Protein AF-A0AAJ7RNM3-F1 (afdb_monomer)

Foldseek 3Di:
DDDDPDPDDDDDDDDDDDDPDPPPPPPPPQAQQLVVLVPDDPVLSLVLLLQLLLVLLVVVCVVVVHDPVPRDPPVLQPDPPVSVVVSVPDPHPPCSSVLLNVCCCVVVVDDSVQSVCCSNVQWGADPVRDIDGSVNSSVVDRRD

Sequence (144 aa):
MRAEMHCTAAIVIGFFCLIMGNSLLAEEHSKPGQEFIQTLPECERPDFITFELGRGYTQSTTYSGRSYDDFEFPDALDIDNKLIQKFQSLDVPQNFTTNLYSMVQTKFSLDNEQIRTLILERSVCSNNYMCISIEDIGNLCCPF

Mean predicted aligned error: 10.65 Å

Solvent-accessible surface area (backbone atoms only — not comparable to full-atom values): 9022 Å² total; per-residue (Å²): 141,80,79,84,83,75,87,74,82,79,84,80,81,84,81,91,75,92,69,97,64,93,70,84,71,74,80,73,76,74,30,67,42,35,54,53,54,66,73,44,58,77,86,49,40,43,60,50,50,39,49,36,39,46,51,28,49,54,52,53,31,60,76,68,73,48,80,63,94,87,64,54,83,72,76,61,55,83,65,60,68,69,57,53,56,49,61,71,69,52,90,69,61,88,62,44,41,57,50,48,36,52,45,51,30,63,78,68,68,42,53,75,67,49,46,50,41,25,42,62,68,43,33,37,69,45,97,84,79,50,68,47,39,44,59,54,55,61,71,68,45,51,87,74

Structure (mmCIF, N/CA/C/O backbone):
data_AF-A0AAJ7RNM3-F1
#
_entry.id   AF-A0AAJ7RNM3-F1
#
loop_
_atom_site.group_PDB
_atom_site.id
_atom_site.type_symbol
_atom_site.label_atom_id
_atom_site.label_alt_id
_atom_site.label_comp_id
_atom_site.label_asym_id
_atom_site.label_entity_id
_atom_site.label_seq_id
_atom_site.pdbx_PDB_ins_code
_atom_site.Cartn_x
_atom_site.Cartn_y
_atom_site.Cartn_z
_atom_site.occupancy
_atom_site.B_iso_or_equiv
_atom_site.auth_seq_id
_atom_site.auth_comp_id
_atom_site.auth_asym_id
_atom_site.auth_atom_id
_atom_site.pdbx_PDB_model_num
ATOM 1 N N . MET A 1 1 ? -6.719 -21.513 -10.748 1.00 34.62 1 MET A N 1
ATOM 2 C CA . MET A 1 1 ? -7.371 -22.288 -9.670 1.00 34.62 1 MET A CA 1
ATOM 3 C C . MET A 1 1 ? -6.721 -21.848 -8.366 1.00 34.62 1 MET A C 1
ATOM 5 O O . MET A 1 1 ? -5.646 -22.340 -8.059 1.00 34.62 1 MET A O 1
ATOM 9 N N . ARG A 1 2 ? -7.262 -20.828 -7.688 1.00 43.66 2 ARG A N 1
ATOM 10 C CA . ARG A 1 2 ? -6.691 -20.304 -6.434 1.00 43.66 2 ARG A CA 1
ATOM 11 C C . ARG A 1 2 ? -7.612 -20.728 -5.294 1.00 43.66 2 ARG A C 1
ATOM 13 O O . ARG A 1 2 ? -8.825 -20.602 -5.420 1.00 43.66 2 ARG A O 1
ATOM 20 N N . ALA A 1 3 ? -7.020 -21.333 -4.270 1.00 35.69 3 ALA A N 1
ATOM 21 C CA . ALA A 1 3 ? -7.714 -21.862 -3.109 1.00 35.69 3 ALA A CA 1
ATOM 22 C C . ALA A 1 3 ? -8.403 -20.723 -2.349 1.00 35.69 3 ALA A C 1
ATOM 24 O O . ALA A 1 3 ? -7.773 -19.706 -2.064 1.00 35.69 3 ALA A O 1
ATOM 25 N N . GLU A 1 4 ? -9.684 -20.900 -2.033 1.00 38.88 4 GLU A N 1
ATOM 26 C CA . GLU A 1 4 ? -10.384 -20.044 -1.084 1.00 38.88 4 GLU A CA 1
ATOM 27 C C . GLU A 1 4 ? -9.699 -20.192 0.276 1.00 38.88 4 GLU A C 1
ATOM 29 O O . GLU A 1 4 ? -9.762 -21.241 0.919 1.00 38.88 4 GLU A O 1
ATOM 34 N N . MET A 1 5 ? -8.975 -19.157 0.691 1.00 40.44 5 MET A N 1
ATOM 35 C CA . MET A 1 5 ? -8.291 -19.129 1.974 1.00 40.44 5 MET A CA 1
ATOM 36 C C . MET A 1 5 ? -9.332 -18.755 3.031 1.00 40.44 5 MET A C 1
ATOM 38 O O . MET A 1 5 ? -9.542 -17.591 3.355 1.00 40.44 5 MET A O 1
ATOM 42 N N . HIS A 1 6 ? -10.082 -19.757 3.492 1.00 46.16 6 HIS A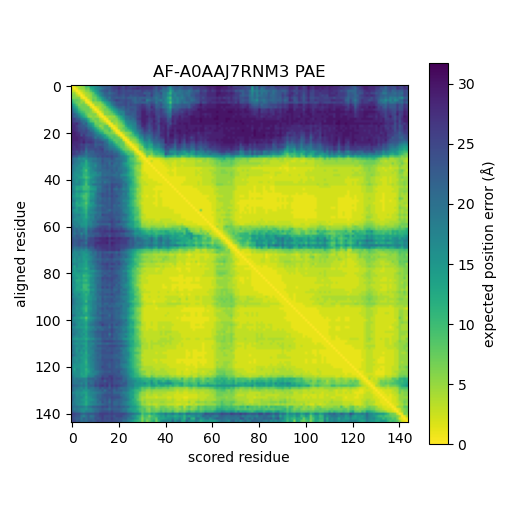 N 1
ATOM 43 C CA . HIS A 1 6 ? -11.048 -19.592 4.574 1.00 46.16 6 HIS A CA 1
ATOM 44 C C . HIS A 1 6 ? -10.289 -19.262 5.862 1.00 46.16 6 HIS A C 1
ATOM 46 O O . HIS A 1 6 ? -9.501 -20.068 6.355 1.00 46.16 6 HIS A O 1
ATOM 52 N N . CYS A 1 7 ? -10.531 -18.074 6.418 1.00 45.72 7 CYS A N 1
ATOM 53 C CA . CYS A 1 7 ? -10.057 -17.682 7.743 1.00 45.72 7 CYS A CA 1
ATOM 54 C C . CYS A 1 7 ? -10.764 -18.508 8.827 1.00 45.72 7 CYS A C 1
ATOM 56 O O . CYS A 1 7 ? -11.721 -18.058 9.454 1.00 45.72 7 CYS A O 1
ATOM 58 N N . THR A 1 8 ? -10.310 -19.736 9.063 1.00 48.94 8 THR A N 1
ATOM 59 C CA . THR A 1 8 ? -10.690 -20.495 10.255 1.00 48.94 8 THR A CA 1
ATOM 60 C C . THR A 1 8 ? -9.953 -19.933 11.465 1.00 48.94 8 THR A C 1
ATOM 62 O O . THR A 1 8 ? -8.742 -20.098 11.597 1.00 48.94 8 THR A O 1
ATOM 65 N N . ALA A 1 9 ? -10.699 -19.268 12.346 1.00 43.75 9 ALA A N 1
ATOM 66 C CA . ALA A 1 9 ? -10.229 -18.794 13.640 1.00 43.75 9 ALA A CA 1
ATOM 67 C C . ALA A 1 9 ? -9.700 -19.968 14.485 1.00 43.75 9 ALA A C 1
ATOM 69 O O . ALA A 1 9 ? -10.464 -20.823 14.936 1.00 43.75 9 ALA A O 1
ATOM 70 N N . ALA A 1 10 ? -8.387 -20.012 14.703 1.00 41.72 10 ALA A N 1
ATOM 71 C CA . ALA A 1 10 ? -7.768 -20.939 15.638 1.00 41.72 10 ALA A CA 1
ATOM 72 C C . ALA A 1 10 ? -7.871 -20.364 17.059 1.00 41.72 10 ALA A C 1
ATOM 74 O O . ALA A 1 10 ? -7.137 -19.456 17.441 1.00 41.72 10 ALA A O 1
ATOM 75 N N . ILE A 1 11 ? -8.804 -20.897 17.848 1.00 44.22 11 ILE A N 1
ATOM 76 C CA . ILE A 1 11 ? -8.904 -20.649 19.290 1.00 44.22 11 ILE A CA 1
ATOM 77 C C . ILE A 1 11 ? -7.783 -21.448 19.968 1.00 44.22 11 ILE A C 1
ATOM 79 O O . ILE A 1 11 ? -7.904 -22.660 20.142 1.00 44.22 11 ILE A O 1
ATOM 83 N N . VAL A 1 12 ? -6.684 -20.788 20.344 1.00 44.19 12 VAL A N 1
ATOM 84 C CA . VAL A 1 12 ? -5.635 -21.407 21.168 1.00 44.19 12 VAL A CA 1
ATOM 85 C C . VAL A 1 12 ? -5.927 -21.131 22.639 1.00 44.19 12 VAL A C 1
ATOM 87 O O . VAL A 1 12 ? -5.846 -20.008 23.132 1.00 44.19 12 VAL A O 1
ATOM 90 N N . ILE A 1 13 ? -6.297 -22.206 23.328 1.00 51.12 13 ILE A N 1
ATOM 91 C CA . ILE A 1 13 ? -6.550 -22.274 24.762 1.00 51.12 13 ILE A CA 1
ATOM 92 C C . ILE A 1 13 ? -5.215 -22.226 25.520 1.00 51.12 13 ILE A C 1
ATOM 94 O O . ILE A 1 13 ? -4.376 -23.104 25.355 1.00 51.12 13 ILE A O 1
ATOM 98 N N . GLY A 1 14 ? -5.086 -21.225 26.393 1.00 47.19 14 GLY A N 1
ATOM 99 C CA . GLY A 1 14 ? -4.518 -21.330 27.741 1.00 47.19 14 GLY A CA 1
ATOM 100 C C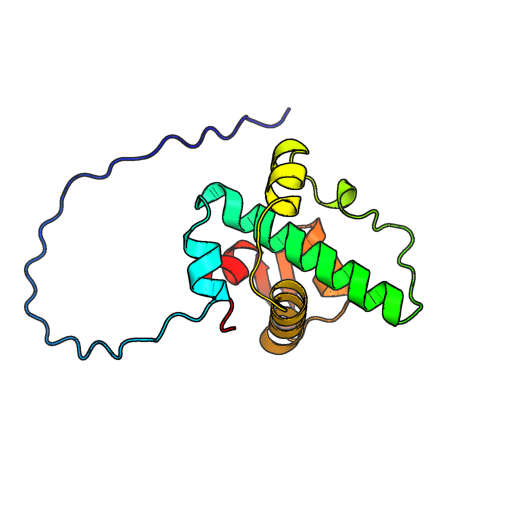 . GLY A 1 14 ? -3.066 -21.784 27.900 1.00 47.19 14 GLY A C 1
ATOM 101 O O . GLY A 1 14 ? -2.792 -22.975 27.999 1.00 47.19 14 GLY A O 1
ATOM 102 N N . PHE A 1 15 ? -2.171 -20.828 28.166 1.00 46.84 15 PHE A N 1
ATOM 103 C CA . PHE A 1 15 ? -1.006 -21.085 29.014 1.00 46.84 15 PHE A CA 1
ATOM 104 C C . PHE A 1 15 ? -0.800 -19.930 30.000 1.00 46.84 15 PHE A C 1
ATOM 106 O O . PHE A 1 15 ? -0.384 -18.829 29.651 1.00 46.84 15 PHE A O 1
ATOM 113 N N . PHE A 1 16 ? -1.169 -20.200 31.251 1.00 50.28 16 PHE A N 1
ATOM 114 C CA . PHE A 1 16 ? -1.013 -19.329 32.409 1.00 50.28 16 PHE A CA 1
ATOM 115 C C . PHE A 1 16 ? 0.485 -19.242 32.741 1.00 50.28 16 PHE A C 1
ATOM 117 O O . PHE A 1 16 ? 1.046 -20.176 33.311 1.00 50.28 16 PHE A O 1
ATOM 124 N N . CYS A 1 17 ? 1.148 -18.149 32.362 1.00 43.19 17 CYS A N 1
ATOM 125 C CA . CYS A 1 17 ? 2.537 -17.890 32.738 1.00 43.19 17 CYS A CA 1
ATOM 126 C C . CYS A 1 17 ? 2.579 -16.742 33.756 1.00 43.19 17 CYS A C 1
ATOM 128 O O . CYS A 1 17 ? 2.564 -15.564 33.406 1.00 43.19 17 CYS A O 1
ATOM 130 N N . LEU A 1 18 ? 2.583 -17.110 35.040 1.00 48.69 18 LEU A N 1
ATOM 131 C CA . LEU A 1 18 ? 2.896 -16.230 36.165 1.00 48.69 18 LEU A CA 1
ATOM 132 C C . LEU A 1 18 ? 4.387 -15.874 36.112 1.00 48.69 18 LEU A C 1
ATOM 134 O O . LEU A 1 18 ? 5.222 -16.611 36.631 1.00 48.69 18 LEU A O 1
ATOM 138 N N . ILE A 1 19 ? 4.720 -14.730 35.517 1.00 51.09 19 ILE A N 1
ATOM 139 C CA . ILE A 1 19 ? 5.994 -14.052 35.765 1.00 51.09 19 ILE A CA 1
ATOM 140 C C . ILE A 1 19 ? 5.665 -12.639 36.240 1.00 51.09 19 ILE A C 1
ATOM 142 O O . ILE A 1 19 ? 5.275 -11.775 35.459 1.00 51.09 19 ILE A O 1
ATOM 146 N N . MET A 1 20 ? 5.819 -12.416 37.548 1.00 49.78 20 MET A N 1
ATOM 147 C CA . MET A 1 20 ? 5.926 -11.078 38.123 1.00 49.78 20 MET A CA 1
ATOM 148 C C . MET A 1 20 ? 7.248 -10.461 37.657 1.00 49.78 20 MET A C 1
ATOM 150 O O . MET A 1 20 ? 8.277 -10.580 38.318 1.00 49.78 20 MET A O 1
ATOM 154 N N . GLY A 1 21 ? 7.222 -9.851 36.477 1.00 44.47 21 GLY A N 1
ATOM 155 C CA . GLY A 1 21 ? 8.251 -8.946 35.990 1.00 44.47 21 GLY A CA 1
ATOM 156 C C . GLY A 1 21 ? 7.693 -7.531 36.015 1.00 44.47 21 GLY A C 1
ATOM 157 O O . GLY A 1 21 ? 6.668 -7.269 35.392 1.00 44.47 21 GLY A O 1
ATOM 158 N N . ASN A 1 22 ? 8.352 -6.633 36.747 1.00 47.12 22 ASN A N 1
ATOM 159 C CA . ASN A 1 22 ? 8.141 -5.189 36.658 1.00 47.12 22 ASN A CA 1
ATOM 160 C C . ASN A 1 22 ? 8.433 -4.733 35.219 1.00 47.12 22 ASN A C 1
ATOM 162 O O . ASN A 1 22 ? 9.554 -4.342 34.897 1.00 47.12 22 ASN A O 1
ATOM 166 N N . SER A 1 23 ? 7.431 -4.793 34.349 1.00 44.41 23 SER A N 1
ATOM 167 C CA . SER A 1 23 ? 7.467 -4.115 33.063 1.00 44.41 23 SER A CA 1
ATOM 168 C C . SER A 1 23 ? 7.095 -2.667 33.317 1.00 44.41 23 SER A C 1
ATOM 170 O O . SER A 1 23 ? 5.939 -2.334 33.568 1.00 44.41 23 SER A O 1
ATOM 172 N N . LEU A 1 24 ? 8.110 -1.810 33.267 1.00 43.31 24 LEU A N 1
ATOM 173 C CA . LEU A 1 24 ? 7.962 -0.392 32.991 1.00 43.31 24 LEU A CA 1
ATOM 174 C C . LEU A 1 24 ? 7.338 -0.292 31.586 1.00 43.31 24 LEU A C 1
ATOM 176 O O . LEU A 1 24 ? 8.044 -0.150 30.592 1.00 43.31 24 LEU A O 1
ATOM 180 N N . LEU A 1 25 ? 6.022 -0.505 31.489 1.00 46.72 25 LEU A N 1
ATOM 181 C CA . LEU A 1 25 ? 5.256 -0.250 30.279 1.00 46.72 25 LEU A CA 1
ATOM 182 C C . LEU A 1 25 ? 5.280 1.262 30.102 1.00 46.72 25 LEU A C 1
ATOM 184 O O . LEU A 1 25 ? 4.487 1.988 30.695 1.00 46.72 25 LEU A O 1
ATOM 188 N N . ALA A 1 26 ? 6.255 1.742 29.333 1.00 40.47 26 ALA A N 1
ATOM 189 C CA . ALA A 1 26 ? 6.056 2.969 28.596 1.00 40.47 26 ALA A CA 1
ATOM 190 C C . ALA A 1 26 ? 4.764 2.747 27.805 1.00 40.47 26 ALA A C 1
ATOM 192 O O . ALA A 1 26 ? 4.726 1.879 26.935 1.00 40.47 26 ALA A O 1
ATOM 193 N N . GLU A 1 27 ? 3.689 3.436 28.190 1.00 42.34 27 GLU A N 1
ATOM 194 C CA . GLU A 1 27 ? 2.486 3.5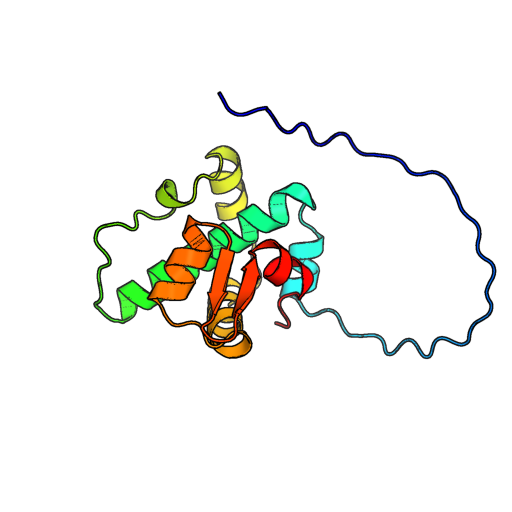17 27.376 1.00 42.34 27 GLU A CA 1
ATOM 195 C C . GLU A 1 27 ? 2.908 4.161 26.056 1.00 42.34 27 GLU A C 1
ATOM 197 O O . GLU A 1 27 ? 3.032 5.380 25.932 1.00 42.34 27 GLU A O 1
ATOM 202 N N . GLU A 1 28 ? 3.245 3.320 25.083 1.00 52.81 28 GLU A N 1
ATOM 203 C CA . GLU A 1 28 ? 3.393 3.731 23.704 1.00 52.81 28 GLU A CA 1
ATOM 204 C C . GLU A 1 28 ? 1.997 4.175 23.275 1.00 52.81 28 GLU A C 1
ATOM 206 O O . GLU A 1 28 ? 1.130 3.350 22.998 1.00 52.81 28 GLU A O 1
ATOM 211 N N . HIS A 1 29 ? 1.744 5.484 23.353 1.00 54.94 29 HIS A N 1
ATOM 212 C CA . HIS A 1 29 ? 0.523 6.092 22.847 1.00 54.94 29 HIS A CA 1
ATOM 213 C C . HIS A 1 29 ? 0.359 5.648 21.392 1.00 54.94 29 HIS A C 1
ATOM 215 O O . HIS A 1 29 ? 1.059 6.147 20.503 1.00 54.94 29 HIS A O 1
ATOM 221 N N . SER A 1 30 ? -0.531 4.677 21.177 1.00 59.09 30 SER A N 1
ATOM 222 C CA . SER A 1 30 ? -0.874 4.190 19.850 1.00 59.09 30 SER A CA 1
ATOM 223 C C . SER A 1 30 ? -1.363 5.379 19.037 1.00 59.09 30 SER A C 1
ATOM 225 O O . SER A 1 30 ? -2.149 6.201 19.508 1.00 59.09 30 SER A O 1
ATOM 227 N N . LYS A 1 31 ? -0.821 5.536 17.835 1.00 76.38 31 LYS A N 1
ATOM 228 C CA . LYS A 1 31 ? -1.150 6.680 16.989 1.00 76.38 31 LYS A CA 1
ATOM 229 C C . LYS A 1 31 ? -2.426 6.388 16.187 1.00 76.38 31 LYS A C 1
ATOM 231 O O . LYS A 1 31 ? -2.697 5.217 15.917 1.00 76.38 31 LYS A O 1
ATOM 236 N N . PRO A 1 32 ? -3.216 7.408 15.806 1.00 82.88 32 PRO A N 1
ATOM 237 C CA . PRO A 1 32 ? -4.557 7.226 15.237 1.00 82.88 32 PRO A CA 1
ATOM 238 C C . PRO A 1 32 ? -4.664 6.208 14.089 1.00 82.88 32 PRO A C 1
ATOM 240 O O . PRO A 1 32 ? -5.611 5.428 14.028 1.00 82.88 32 PRO A O 1
ATOM 243 N N . GLY A 1 33 ? -3.695 6.172 13.178 1.00 84.19 33 GLY A N 1
ATOM 244 C CA . GLY A 1 33 ? -3.635 5.231 12.064 1.00 84.19 33 GLY A CA 1
ATOM 245 C C . GLY A 1 33 ? -3.338 3.797 12.498 1.00 84.19 33 GLY A C 1
ATOM 246 O O . GLY A 1 33 ? -3.906 2.862 11.937 1.00 84.19 33 GLY A O 1
ATOM 247 N N . GLN A 1 34 ? -2.502 3.608 13.520 1.00 83.88 34 GLN A N 1
ATOM 248 C CA . GLN A 1 34 ? -2.262 2.296 14.118 1.00 83.88 34 GLN A CA 1
ATOM 249 C C . GLN A 1 34 ? -3.517 1.774 14.821 1.00 83.88 34 GLN A C 1
ATOM 251 O O . GLN A 1 34 ? -3.898 0.624 14.604 1.00 83.88 34 GLN A O 1
ATOM 256 N N . GLU A 1 35 ? -4.195 2.623 15.598 1.00 87.19 35 GLU A N 1
ATOM 257 C CA . GLU A 1 35 ? -5.474 2.269 16.227 1.00 87.19 35 GLU A CA 1
ATOM 258 C C . GLU A 1 35 ? -6.508 1.879 15.170 1.00 87.19 35 GLU A C 1
ATOM 260 O O . GLU A 1 35 ? -7.152 0.837 15.284 1.00 87.19 35 GLU A O 1
ATOM 265 N N . PHE A 1 36 ? -6.605 2.662 14.093 1.00 90.50 36 PHE A N 1
ATOM 266 C CA . PHE A 1 36 ? -7.520 2.387 12.993 1.00 90.50 36 PHE A CA 1
ATOM 267 C C . PHE A 1 36 ? -7.255 1.024 12.336 1.00 90.50 36 PHE A C 1
ATOM 269 O O . PHE A 1 36 ? -8.176 0.218 12.217 1.00 90.50 36 PHE A O 1
ATOM 276 N N . ILE A 1 37 ? -6.010 0.717 11.955 1.00 89.19 37 ILE A N 1
ATOM 277 C CA . ILE A 1 37 ? -5.664 -0.575 11.330 1.00 89.19 37 ILE A CA 1
ATOM 278 C C . ILE A 1 37 ? -5.985 -1.745 12.266 1.00 89.19 37 ILE A C 1
ATOM 280 O O . ILE A 1 37 ? -6.444 -2.795 11.811 1.00 89.19 37 ILE A O 1
ATOM 284 N N . GLN A 1 38 ? -5.775 -1.581 13.574 1.00 88.19 38 GLN A N 1
ATOM 285 C CA . GLN A 1 38 ? -6.075 -2.623 14.554 1.00 88.19 38 GLN A CA 1
ATOM 286 C C . GLN A 1 38 ? -7.573 -2.940 14.643 1.00 88.19 38 GLN A C 1
ATOM 288 O O . GLN A 1 38 ? -7.920 -4.077 14.967 1.00 88.19 38 GLN A O 1
ATOM 293 N N . THR A 1 39 ? -8.454 -1.997 14.281 1.00 91.19 39 THR A N 1
ATOM 294 C CA . THR A 1 39 ? -9.901 -2.258 14.173 1.00 91.19 39 THR A CA 1
ATOM 295 C C . THR A 1 39 ? -10.273 -3.157 12.990 1.00 91.19 39 THR A C 1
ATOM 297 O O . THR A 1 39 ? -11.349 -3.757 12.993 1.00 91.19 39 THR A O 1
ATOM 300 N N . LEU A 1 40 ? -9.393 -3.284 11.990 1.00 91.44 40 LEU A N 1
ATOM 301 C CA . LEU A 1 40 ? -9.621 -4.142 10.832 1.00 91.44 40 LEU A CA 1
ATOM 302 C C . LEU A 1 40 ? -9.310 -5.612 11.164 1.00 91.44 40 LEU A C 1
ATOM 304 O O . LEU A 1 40 ? -8.340 -5.885 11.889 1.00 91.44 40 LEU A O 1
ATOM 308 N N . PRO A 1 41 ? -10.073 -6.570 10.598 1.00 93.50 41 PRO A N 1
ATOM 309 C CA . PRO A 1 41 ? -9.741 -7.990 10.660 1.00 93.50 41 PRO A CA 1
ATOM 310 C C . PRO A 1 41 ? -8.317 -8.246 10.165 1.00 93.50 41 PRO A C 1
ATOM 312 O O . PRO A 1 41 ? -7.923 -7.719 9.128 1.00 93.50 41 PRO A O 1
ATOM 315 N N . GLU A 1 42 ? -7.553 -9.081 10.874 1.00 89.88 42 GLU A N 1
ATOM 316 C CA . GLU A 1 42 ? -6.127 -9.299 10.581 1.00 89.88 42 GLU A CA 1
ATOM 317 C C . GLU A 1 42 ? -5.866 -9.728 9.134 1.00 89.88 42 GLU A C 1
ATOM 319 O O . GLU A 1 42 ? -4.907 -9.270 8.521 1.00 89.88 42 GLU A O 1
ATOM 324 N N . CYS A 1 43 ? -6.760 -10.539 8.564 1.00 90.69 43 CYS A N 1
ATOM 325 C CA . CYS A 1 43 ? -6.678 -11.010 7.185 1.00 90.69 43 CYS A CA 1
ATOM 326 C C . CYS A 1 43 ? -6.943 -9.931 6.127 1.00 90.69 43 CYS A C 1
ATOM 328 O O . CYS A 1 43 ? -6.501 -10.078 4.995 1.00 90.69 43 CYS A O 1
ATOM 330 N N . GLU A 1 44 ? -7.645 -8.854 6.478 1.00 94.00 44 GLU A N 1
ATOM 331 C CA . GLU A 1 44 ? -7.944 -7.754 5.559 1.00 94.00 44 GLU A CA 1
ATOM 332 C C . GLU A 1 44 ? -6.887 -6.646 5.622 1.00 94.00 44 GLU A C 1
ATOM 334 O O . GLU A 1 44 ? -6.815 -5.817 4.716 1.00 94.00 44 GLU A O 1
ATOM 339 N N . ARG A 1 45 ? -6.060 -6.612 6.678 1.00 92.81 45 ARG A N 1
ATOM 340 C CA . ARG A 1 45 ? -5.052 -5.559 6.873 1.00 92.81 45 ARG A CA 1
ATOM 341 C C . ARG A 1 45 ? -4.068 -5.459 5.703 1.00 92.81 45 ARG A C 1
ATOM 343 O O . ARG A 1 45 ? -3.858 -4.333 5.257 1.00 92.81 45 ARG A O 1
ATOM 350 N N . PRO A 1 46 ? -3.491 -6.556 5.167 1.00 93.12 46 PRO A N 1
ATOM 351 C CA . PRO A 1 46 ? -2.576 -6.449 4.034 1.00 93.12 46 PRO A CA 1
ATOM 352 C C . PRO A 1 46 ? -3.253 -5.833 2.806 1.00 93.12 46 PRO A C 1
ATOM 354 O O . PRO A 1 46 ? -2.722 -4.891 2.226 1.00 93.12 46 PRO A O 1
ATOM 357 N N . ASP A 1 47 ? -4.461 -6.287 2.463 1.00 95.38 47 ASP A N 1
ATOM 358 C CA . ASP A 1 47 ? -5.204 -5.751 1.318 1.00 95.38 47 ASP A CA 1
ATOM 359 C C . ASP A 1 47 ? -5.575 -4.274 1.527 1.00 95.38 47 ASP A C 1
ATOM 361 O O . ASP A 1 47 ? -5.472 -3.475 0.597 1.00 95.38 47 ASP A O 1
ATOM 365 N N . PHE A 1 48 ? -5.941 -3.875 2.749 1.00 95.38 48 PHE A N 1
ATOM 366 C CA . PHE A 1 48 ? -6.209 -2.475 3.074 1.00 95.38 48 PHE A CA 1
ATOM 367 C C . PHE A 1 48 ? -4.959 -1.593 2.925 1.00 95.38 48 PHE A C 1
ATOM 369 O O . PHE A 1 48 ? -5.029 -0.513 2.339 1.00 95.38 48 PHE A O 1
ATOM 376 N N . ILE A 1 49 ? -3.799 -2.055 3.403 1.00 94.62 49 ILE A N 1
ATOM 377 C CA . ILE A 1 49 ? -2.528 -1.333 3.253 1.00 94.62 49 ILE A CA 1
ATOM 378 C C . ILE A 1 49 ? -2.136 -1.221 1.778 1.00 94.62 49 ILE A C 1
ATOM 380 O O . ILE A 1 49 ? -1.766 -0.134 1.336 1.00 94.62 49 ILE A O 1
ATOM 384 N N . THR A 1 50 ? -2.267 -2.300 1.000 1.00 95.75 50 THR A N 1
ATOM 385 C CA . THR A 1 50 ? -2.059 -2.274 -0.455 1.00 95.75 50 THR A CA 1
ATOM 386 C C . THR A 1 50 ? -2.990 -1.269 -1.129 1.00 95.75 50 THR A C 1
ATOM 388 O O . THR A 1 50 ? -2.550 -0.486 -1.971 1.00 95.75 50 THR A O 1
ATOM 391 N N . PHE A 1 51 ? -4.262 -1.245 -0.735 1.00 96.38 51 PHE A N 1
ATOM 392 C CA . PHE A 1 51 ? -5.255 -0.325 -1.274 1.00 96.38 51 PHE A CA 1
ATOM 393 C C . PHE A 1 51 ? -4.924 1.146 -0.977 1.00 96.38 51 PHE A C 1
ATOM 395 O O . PHE A 1 51 ? -4.917 1.973 -1.892 1.00 96.38 51 PHE A O 1
ATOM 402 N N . GLU A 1 52 ? -4.586 1.489 0.266 1.00 95.75 52 GLU A N 1
ATOM 403 C CA . GLU A 1 52 ? -4.223 2.864 0.629 1.00 95.75 52 GLU A CA 1
ATOM 404 C C . GLU A 1 52 ? -2.867 3.288 0.038 1.00 95.75 52 GLU A C 1
ATOM 406 O O . GLU A 1 52 ? -2.719 4.431 -0.399 1.00 95.75 52 GLU A O 1
ATOM 411 N N . LEU A 1 53 ? -1.891 2.378 -0.079 1.00 94.69 53 LEU A N 1
ATOM 412 C CA . LEU A 1 53 ? -0.643 2.657 -0.799 1.00 94.69 53 LEU A CA 1
ATOM 413 C C . LEU A 1 53 ? -0.882 2.903 -2.289 1.00 94.69 53 LEU A C 1
ATOM 415 O O . LEU A 1 53 ? -0.343 3.868 -2.833 1.00 94.69 53 LEU A O 1
ATOM 419 N N . GLY A 1 54 ? -1.720 2.087 -2.934 1.00 95.25 54 GLY A N 1
ATOM 420 C CA . GLY A 1 54 ? -2.146 2.280 -4.321 1.00 95.25 54 GLY A CA 1
ATOM 421 C C . GLY A 1 54 ? -2.799 3.643 -4.532 1.00 95.25 54 GLY A C 1
ATOM 422 O O . GLY A 1 54 ? -2.425 4.381 -5.443 1.00 95.25 54 GLY A O 1
ATOM 423 N N . ARG A 1 55 ? -3.703 4.032 -3.629 1.00 95.25 55 ARG A N 1
ATOM 424 C CA . ARG A 1 55 ? -4.351 5.347 -3.661 1.00 95.25 55 ARG A CA 1
ATOM 425 C C . ARG A 1 55 ? -3.332 6.481 -3.524 1.00 95.25 55 ARG A C 1
ATOM 427 O O . ARG A 1 55 ? -3.376 7.432 -4.305 1.00 95.25 55 ARG A O 1
ATOM 434 N N . GLY A 1 56 ? -2.415 6.383 -2.560 1.00 94.06 56 GLY A N 1
ATOM 435 C CA . GLY A 1 56 ? -1.355 7.375 -2.349 1.00 94.06 56 GLY A CA 1
ATOM 436 C C . GLY A 1 56 ? -0.420 7.502 -3.553 1.00 94.06 56 GLY A C 1
ATOM 437 O O . GLY A 1 56 ? -0.082 8.614 -3.964 1.00 94.06 56 GLY A O 1
ATOM 438 N N . TYR A 1 57 ? -0.081 6.375 -4.181 1.00 93.75 57 TYR A N 1
ATOM 439 C CA . TYR A 1 57 ? 0.714 6.325 -5.403 1.00 93.75 57 TYR A CA 1
ATOM 440 C C . TYR A 1 57 ? 0.021 7.031 -6.575 1.00 93.75 57 TYR A C 1
ATOM 442 O O . TYR A 1 57 ? 0.622 7.899 -7.214 1.00 93.75 57 TYR A O 1
ATOM 450 N N . THR A 1 58 ? -1.257 6.732 -6.832 1.00 91.81 58 THR A N 1
ATOM 451 C CA . THR A 1 58 ? -2.039 7.388 -7.894 1.00 91.81 58 THR A CA 1
ATOM 452 C C . THR A 1 58 ? -2.169 8.891 -7.654 1.00 91.81 58 THR A C 1
ATOM 454 O O . THR A 1 58 ? -2.006 9.682 -8.584 1.00 91.81 58 THR A O 1
ATOM 457 N N . GLN A 1 59 ? -2.404 9.314 -6.408 1.00 90.81 59 GLN A N 1
ATOM 458 C CA . GLN A 1 59 ? -2.437 10.735 -6.055 1.00 90.81 59 GLN A CA 1
ATOM 459 C C . GLN A 1 59 ? -1.083 11.401 -6.344 1.00 90.81 59 GLN A C 1
ATOM 461 O O . GLN A 1 59 ? -1.031 12.397 -7.063 1.00 90.81 59 GLN A O 1
ATOM 466 N N . SER A 1 60 ? 0.020 10.827 -5.851 1.00 88.56 60 SER A N 1
ATOM 467 C CA . SER A 1 60 ? 1.377 11.365 -6.023 1.00 88.56 60 SER A CA 1
ATOM 468 C C . SER A 1 60 ? 1.788 11.494 -7.497 1.00 88.56 60 SER A C 1
ATOM 470 O O . SER A 1 60 ? 2.286 12.538 -7.926 1.00 88.56 60 SER A O 1
ATOM 472 N N . THR A 1 61 ? 1.539 10.453 -8.294 1.00 84.62 61 THR A N 1
ATOM 473 C CA . THR A 1 61 ? 1.906 10.408 -9.718 1.00 84.62 61 THR A CA 1
ATOM 474 C C . THR A 1 61 ? 1.089 11.392 -10.553 1.00 84.62 61 THR A C 1
ATOM 476 O O . THR A 1 61 ? 1.680 12.155 -11.325 1.00 84.62 61 THR A O 1
ATOM 479 N N . THR A 1 62 ? -0.220 11.492 -10.295 1.00 79.81 62 THR A N 1
ATOM 480 C CA . THR A 1 62 ? -1.107 12.488 -10.922 1.00 79.81 62 THR A CA 1
ATOM 481 C C . THR A 1 62 ? -0.614 13.914 -10.670 1.00 79.81 62 THR A C 1
ATOM 483 O O . THR A 1 62 ? -0.499 14.699 -11.610 1.00 79.81 62 THR A O 1
ATOM 486 N N . TYR A 1 63 ? -0.241 14.250 -9.427 1.00 71.00 63 TYR A N 1
ATOM 487 C CA . TYR A 1 63 ? 0.309 15.575 -9.104 1.00 71.00 63 TYR A CA 1
ATOM 488 C C . TYR A 1 63 ? 1.651 15.858 -9.793 1.00 71.00 63 TYR A C 1
ATOM 490 O O . TYR A 1 63 ? 1.950 17.009 -10.105 1.00 71.00 63 TYR A O 1
ATOM 498 N N . SER A 1 64 ? 2.459 14.827 -10.050 1.00 71.81 64 SER A N 1
ATOM 499 C CA . SER A 1 64 ? 3.766 14.966 -10.704 1.00 71.81 64 SER A CA 1
ATOM 500 C C . SER A 1 64 ? 3.708 15.064 -12.236 1.00 71.81 64 SER A C 1
ATOM 502 O O . SER A 1 64 ? 4.749 15.246 -12.869 1.00 71.81 64 SER A O 1
ATOM 504 N N . GLY A 1 65 ? 2.524 14.914 -12.845 1.00 69.00 65 GLY A N 1
ATOM 505 C CA . GLY A 1 65 ? 2.359 14.854 -14.303 1.00 69.00 65 GLY A CA 1
ATOM 506 C C . GLY A 1 65 ? 2.965 13.601 -14.948 1.00 69.00 65 GLY A C 1
ATOM 507 O O . GLY A 1 65 ? 3.127 13.556 -16.166 1.00 69.00 65 GLY A O 1
ATOM 508 N N . ARG A 1 66 ? 3.326 12.592 -14.145 1.00 64.81 66 ARG A N 1
ATOM 509 C CA . ARG A 1 66 ? 3.817 11.295 -14.616 1.00 64.81 66 ARG A CA 1
ATOM 510 C C . ARG A 1 66 ? 2.638 10.328 -14.654 1.00 64.81 66 ARG A C 1
ATOM 512 O O . ARG A 1 66 ? 2.164 9.913 -13.603 1.00 64.81 66 ARG A O 1
ATOM 519 N N . SER A 1 67 ? 2.172 9.988 -15.853 1.00 62.59 67 SER A N 1
ATOM 520 C CA . SER A 1 67 ? 1.273 8.849 -16.057 1.00 62.59 67 SER A CA 1
ATOM 521 C C . SER A 1 67 ? 2.124 7.588 -16.148 1.00 62.59 67 SER A C 1
ATOM 523 O O . SER A 1 67 ? 3.065 7.542 -16.940 1.00 62.59 67 SER A O 1
ATOM 525 N N . TYR A 1 68 ? 1.823 6.591 -15.323 1.00 66.12 68 TYR A N 1
ATOM 526 C CA . TYR A 1 68 ? 2.268 5.228 -15.578 1.00 66.12 68 TYR A CA 1
ATOM 527 C C . TYR A 1 68 ? 1.091 4.529 -16.244 1.00 66.12 68 TYR A C 1
ATOM 529 O O . TYR A 1 68 ? 0.135 4.167 -15.562 1.00 66.12 68 TYR A O 1
ATOM 537 N N . ASP A 1 69 ? 1.158 4.389 -17.569 1.00 62.75 69 ASP A N 1
ATOM 538 C CA . ASP A 1 69 ? 0.039 3.930 -18.408 1.00 62.75 69 ASP A CA 1
ATOM 539 C C . ASP A 1 69 ? -0.455 2.512 -18.052 1.00 62.75 69 ASP A C 1
ATOM 541 O O . ASP A 1 69 ? -1.567 2.140 -18.408 1.00 62.75 69 ASP A O 1
ATOM 545 N N . ASP A 1 70 ? 0.321 1.763 -17.262 1.00 70.88 70 ASP A N 1
ATOM 546 C CA . ASP A 1 70 ? 0.042 0.376 -16.881 1.00 70.88 70 ASP A CA 1
ATOM 547 C C . ASP A 1 70 ? -0.393 0.213 -15.406 1.00 70.88 70 ASP A C 1
ATOM 549 O O . ASP A 1 70 ? -0.164 -0.843 -14.806 1.00 70.88 70 ASP A O 1
ATOM 553 N N . PHE A 1 71 ? -0.912 1.254 -14.744 1.00 83.00 71 PHE A N 1
ATOM 554 C CA . PHE A 1 71 ? -1.430 1.146 -13.370 1.00 83.00 71 PHE A CA 1
ATOM 555 C C . PHE A 1 71 ? -2.860 1.682 -13.252 1.00 83.00 71 PHE A C 1
ATOM 557 O O . PHE A 1 71 ? -3.095 2.847 -12.927 1.00 83.00 71 PHE A O 1
ATOM 564 N N . GLU A 1 72 ? -3.828 0.798 -13.482 1.00 87.50 72 GLU A N 1
ATOM 565 C CA . GLU A 1 72 ? -5.254 1.092 -13.347 1.00 87.50 72 GLU A CA 1
ATOM 566 C C . GLU A 1 72 ? -5.712 0.831 -11.907 1.00 87.50 72 GLU A C 1
ATOM 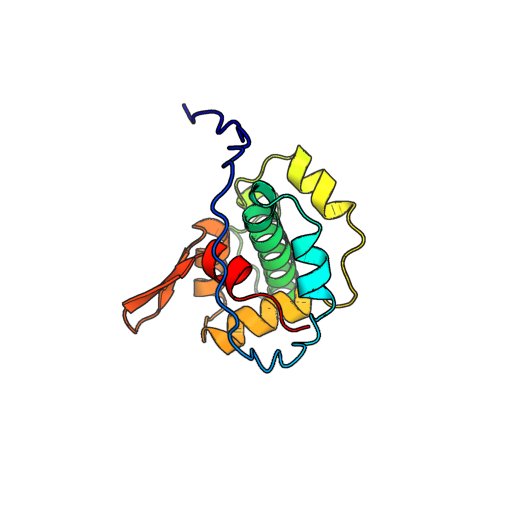568 O O . GLU A 1 72 ? -6.017 -0.293 -11.519 1.00 87.50 72 GLU A O 1
ATOM 573 N N . PHE A 1 73 ? -5.727 1.865 -11.068 1.00 90.12 73 PHE A N 1
ATOM 574 C CA . PHE A 1 73 ? -6.238 1.754 -9.700 1.00 90.12 73 PHE A CA 1
ATOM 575 C C . PHE A 1 73 ? -7.781 1.781 -9.671 1.00 90.12 73 PHE A C 1
ATOM 577 O O . PHE A 1 73 ? -8.363 2.669 -10.297 1.00 90.12 73 PHE A O 1
ATOM 584 N N . PRO A 1 74 ? -8.461 0.925 -8.877 1.00 92.44 74 PRO A N 1
ATOM 585 C CA . PRO A 1 74 ? -7.927 -0.115 -7.986 1.00 92.44 74 PRO A CA 1
ATOM 586 C C . PRO A 1 74 ? -7.794 -1.503 -8.643 1.00 92.44 74 PRO A C 1
ATOM 588 O O . PRO A 1 74 ? -7.380 -2.448 -7.975 1.00 92.44 74 PRO A O 1
ATOM 591 N N . ASP A 1 75 ? -8.140 -1.634 -9.922 1.00 90.56 75 ASP A N 1
ATOM 592 C CA . ASP A 1 75 ? -8.252 -2.917 -10.628 1.00 90.56 75 ASP A CA 1
ATOM 593 C C . ASP A 1 75 ? -6.919 -3.687 -10.699 1.00 90.56 75 ASP A C 1
ATOM 595 O O . ASP A 1 75 ? -6.897 -4.917 -10.659 1.00 90.56 75 ASP A O 1
ATOM 599 N N . ALA A 1 76 ? -5.790 -2.978 -10.710 1.00 89.81 76 ALA A N 1
ATOM 600 C CA . ALA A 1 76 ? -4.449 -3.555 -10.743 1.00 89.81 76 ALA A CA 1
ATOM 601 C C . ALA A 1 76 ? -4.008 -4.236 -9.428 1.00 89.81 76 ALA A C 1
ATOM 603 O O . ALA A 1 76 ? -2.944 -4.850 -9.397 1.00 89.81 76 ALA A O 1
ATOM 604 N N . LEU A 1 77 ? -4.774 -4.125 -8.334 1.00 91.69 77 LEU A N 1
ATOM 605 C CA . LEU A 1 77 ? -4.334 -4.552 -6.996 1.00 91.69 77 LEU A CA 1
ATOM 606 C C . LEU A 1 77 ? -4.551 -6.043 -6.674 1.00 91.69 77 LEU A C 1
ATOM 608 O O . LEU A 1 77 ? -4.100 -6.500 -5.622 1.00 91.69 77 LEU A O 1
ATOM 612 N N . ASP A 1 78 ? -5.253 -6.794 -7.532 1.00 92.94 78 ASP A N 1
ATOM 613 C CA . ASP A 1 78 ? -5.669 -8.186 -7.257 1.00 92.94 78 ASP A CA 1
ATOM 614 C C . ASP A 1 78 ? -6.384 -8.313 -5.888 1.00 92.94 78 ASP A C 1
ATOM 616 O O . ASP A 1 78 ? -6.097 -9.205 -5.089 1.00 92.94 78 ASP A O 1
ATOM 620 N N . ILE A 1 79 ? -7.280 -7.363 -5.578 1.00 93.62 79 ILE A N 1
ATOM 621 C CA . ILE A 1 79 ? -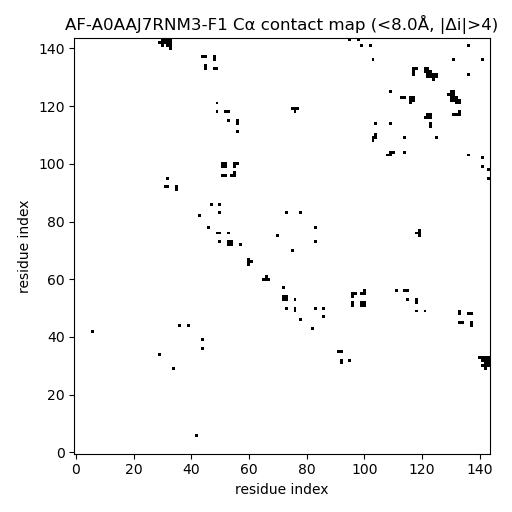8.124 -7.344 -4.368 1.00 93.62 79 ILE A CA 1
ATOM 622 C C . ILE A 1 79 ? -9.572 -7.625 -4.780 1.00 93.62 79 ILE A C 1
ATOM 624 O O . ILE A 1 79 ? -10.053 -7.090 -5.778 1.00 93.62 79 ILE A O 1
ATOM 628 N N . ASP A 1 80 ? -10.292 -8.440 -4.002 1.00 95.88 80 ASP A N 1
ATOM 629 C CA . ASP A 1 80 ? -11.710 -8.710 -4.259 1.00 95.88 80 ASP A CA 1
ATOM 630 C C . ASP A 1 80 ? -12.530 -7.405 -4.275 1.00 95.88 80 ASP A C 1
ATOM 632 O O . ASP A 1 80 ? -12.429 -6.568 -3.373 1.00 95.88 80 ASP A O 1
ATOM 636 N N . ASN A 1 81 ? -13.395 -7.244 -5.280 1.00 94.88 81 ASN A N 1
ATOM 637 C CA . ASN A 1 81 ? -14.211 -6.039 -5.451 1.00 94.88 81 ASN A CA 1
ATOM 638 C C . ASN A 1 81 ? -15.067 -5.697 -4.220 1.00 94.88 81 ASN A C 1
ATOM 640 O O . ASN A 1 81 ? -15.332 -4.521 -3.966 1.00 94.88 81 ASN A O 1
ATOM 644 N N . LYS A 1 82 ? -15.491 -6.690 -3.428 1.00 96.50 82 LYS A N 1
ATOM 645 C CA . LYS A 1 82 ? -16.227 -6.454 -2.178 1.00 96.50 82 LYS A CA 1
ATOM 646 C C . LYS A 1 82 ? -15.339 -5.797 -1.125 1.00 96.50 82 LYS A C 1
ATOM 648 O O . LYS A 1 82 ? -15.814 -4.917 -0.409 1.00 96.50 82 LYS A O 1
ATOM 653 N N . LEU A 1 83 ? -14.068 -6.194 -1.037 1.00 96.81 83 LEU A N 1
ATOM 654 C CA . LEU A 1 83 ? -13.095 -5.562 -0.143 1.00 96.81 83 LEU A CA 1
ATOM 655 C C . LEU A 1 83 ? -12.766 -4.145 -0.612 1.00 96.81 83 LEU A C 1
ATOM 657 O O . LEU A 1 83 ? -12.763 -3.236 0.210 1.00 96.81 83 LEU A O 1
ATOM 661 N N . ILE A 1 84 ? -12.608 -3.921 -1.920 1.00 96.94 84 ILE A N 1
ATOM 662 C CA . ILE A 1 84 ? -12.421 -2.571 -2.479 1.00 96.94 84 ILE A CA 1
ATOM 663 C C . ILE A 1 84 ? -13.580 -1.649 -2.077 1.00 96.94 84 ILE A C 1
ATOM 665 O O . ILE A 1 84 ? -13.351 -0.570 -1.530 1.00 96.94 84 ILE A O 1
ATOM 669 N N . GLN A 1 85 ? -14.828 -2.077 -2.295 1.00 97.00 85 GLN A N 1
ATOM 670 C CA . GLN A 1 85 ? -16.015 -1.301 -1.914 1.00 97.00 85 GLN A CA 1
ATOM 671 C C . GLN A 1 85 ? -16.067 -1.042 -0.406 1.00 97.00 85 GLN A C 1
ATOM 673 O O . GLN A 1 85 ? -16.367 0.073 0.025 1.00 97.00 85 GLN A O 1
ATOM 678 N N . LYS A 1 86 ? -15.730 -2.055 0.401 1.00 97.38 86 LYS A N 1
ATOM 679 C CA . LYS A 1 86 ? -15.624 -1.919 1.853 1.00 97.38 86 LYS A CA 1
ATOM 680 C C . LYS A 1 86 ? -14.596 -0.852 2.225 1.00 97.38 86 LYS A C 1
ATOM 682 O O . LYS A 1 86 ? -14.953 0.080 2.938 1.00 97.38 86 LYS A O 1
ATOM 687 N N . PHE A 1 87 ? -13.369 -0.933 1.715 1.00 96.88 87 PHE A N 1
ATOM 688 C CA . PHE A 1 87 ? -12.290 0.007 2.031 1.00 96.88 87 PHE A CA 1
ATOM 689 C C . PHE A 1 87 ? -12.595 1.438 1.581 1.00 96.88 87 PHE A C 1
ATOM 691 O O . PHE A 1 87 ? -12.264 2.384 2.288 1.00 96.88 87 PHE A O 1
ATOM 698 N N . GLN A 1 88 ? -13.292 1.620 0.457 1.00 96.06 88 GLN A N 1
ATOM 699 C CA . GLN A 1 88 ? -13.766 2.938 0.016 1.00 96.06 88 GLN A CA 1
ATOM 700 C C . GLN A 1 88 ? -14.793 3.566 0.966 1.00 96.06 88 GLN A C 1
ATOM 702 O O . GLN A 1 88 ? -14.879 4.788 1.038 1.00 96.06 88 GLN A O 1
ATOM 707 N N . SER A 1 89 ? -15.575 2.741 1.665 1.00 97.00 89 SER A N 1
ATOM 708 C CA . SER A 1 89 ? -16.611 3.196 2.598 1.00 97.00 89 SER A CA 1
ATOM 709 C C . SER A 1 89 ? -16.107 3.450 4.023 1.00 97.00 89 SER A C 1
ATOM 711 O O . SER A 1 89 ? -16.875 3.930 4.856 1.00 97.00 89 SER A O 1
ATOM 713 N N . LEU A 1 90 ? -14.847 3.115 4.319 1.00 96.00 90 LEU A N 1
ATOM 714 C CA . LEU A 1 90 ? -14.269 3.317 5.642 1.00 96.00 90 LEU A CA 1
ATOM 715 C C . LEU A 1 90 ? -13.980 4.802 5.894 1.00 96.00 90 LEU A C 1
ATOM 717 O O . LEU A 1 90 ? -13.417 5.489 5.042 1.00 96.00 90 LEU A O 1
ATOM 721 N N . ASP A 1 91 ? -14.302 5.270 7.099 1.00 94.75 91 ASP A N 1
ATOM 722 C CA . ASP A 1 91 ? -13.918 6.600 7.579 1.00 94.75 91 ASP A CA 1
ATOM 723 C C . ASP A 1 91 ? -12.463 6.567 8.065 1.00 94.75 91 ASP A C 1
ATOM 725 O O . ASP A 1 91 ? -12.172 6.368 9.246 1.00 94.75 91 ASP A O 1
ATOM 729 N N . VAL A 1 92 ? -11.531 6.635 7.112 1.00 92.25 92 VAL A N 1
ATO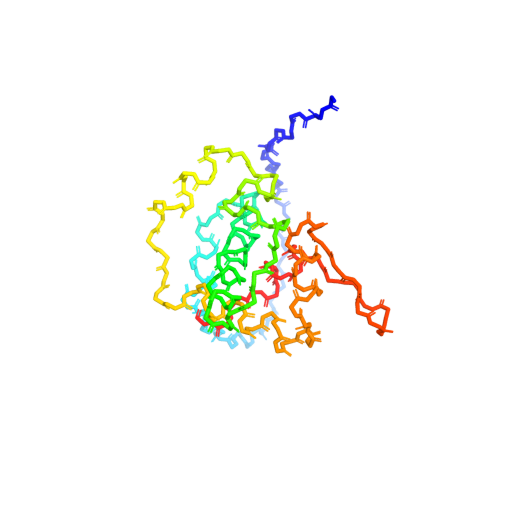M 730 C CA . VAL A 1 92 ? -10.093 6.601 7.397 1.00 92.25 92 VAL A CA 1
ATOM 731 C C . VAL A 1 92 ? -9.644 7.910 8.064 1.00 92.25 92 VAL A C 1
ATOM 733 O O . VAL A 1 92 ? -10.104 8.984 7.666 1.00 92.25 92 VAL A O 1
ATOM 736 N N . PRO A 1 93 ? -8.712 7.871 9.040 1.00 91.62 93 PRO A N 1
ATOM 737 C CA . PRO A 1 93 ? -8.202 9.077 9.678 1.00 91.62 93 PRO A CA 1
ATOM 738 C C . PRO A 1 93 ? -7.676 10.094 8.663 1.00 91.62 93 PRO A C 1
ATOM 740 O O . PRO A 1 93 ? -7.137 9.747 7.606 1.00 91.62 93 PRO A O 1
ATOM 743 N N . GLN A 1 94 ? -7.792 11.377 8.995 1.00 90.31 94 GLN A N 1
ATOM 744 C CA . GLN A 1 94 ? -7.333 12.435 8.104 1.00 90.31 94 GLN A CA 1
ATOM 745 C C . GLN A 1 94 ? -5.844 12.257 7.765 1.00 90.31 94 GLN A C 1
ATOM 747 O O . GLN A 1 94 ? -5.017 12.024 8.644 1.00 90.31 94 GLN A O 1
ATOM 752 N N . ASN A 1 95 ? -5.498 12.415 6.483 1.00 90.88 95 ASN A N 1
ATOM 753 C CA . ASN A 1 95 ? -4.139 12.247 5.951 1.00 90.88 95 ASN A CA 1
ATOM 754 C C . ASN A 1 95 ? -3.564 10.826 6.081 1.00 90.88 95 ASN A C 1
ATOM 756 O O . ASN A 1 95 ? -2.370 10.645 5.856 1.00 90.88 95 ASN A O 1
ATOM 760 N N . PHE A 1 96 ? -4.375 9.810 6.399 1.00 91.62 96 PHE A N 1
ATOM 761 C CA . PHE A 1 96 ? -3.891 8.435 6.530 1.00 91.62 96 PHE A CA 1
ATOM 762 C C . PHE A 1 96 ? -3.146 7.968 5.271 1.00 91.62 96 PHE A C 1
ATOM 764 O O . PHE A 1 96 ? -1.992 7.557 5.351 1.00 91.62 96 PHE A O 1
ATOM 771 N N . THR A 1 97 ? -3.768 8.103 4.098 1.00 93.56 97 THR A N 1
ATOM 772 C CA . THR A 1 97 ? -3.201 7.690 2.804 1.00 93.56 97 THR A CA 1
ATOM 773 C C . THR A 1 97 ? -1.865 8.380 2.506 1.00 93.56 97 THR A C 1
ATOM 775 O O . THR A 1 97 ? -0.881 7.733 2.147 1.00 93.56 97 THR A O 1
ATOM 778 N N . THR A 1 98 ? -1.809 9.705 2.662 1.00 93.00 98 THR A N 1
ATOM 779 C CA . THR A 1 98 ? -0.620 10.507 2.340 1.00 93.00 98 THR A CA 1
ATOM 780 C C . THR A 1 98 ? 0.515 10.253 3.326 1.00 93.00 98 THR A C 1
ATOM 782 O O . THR A 1 98 ? 1.671 10.144 2.913 1.00 93.00 98 THR A O 1
ATOM 785 N N . ASN A 1 99 ? 0.195 10.096 4.611 1.00 91.50 99 ASN A N 1
ATOM 786 C CA . ASN A 1 99 ? 1.171 9.758 5.638 1.00 91.50 99 ASN A CA 1
ATOM 787 C C . ASN A 1 99 ? 1.703 8.331 5.463 1.00 91.50 99 ASN A C 1
ATOM 789 O O . ASN A 1 99 ? 2.911 8.133 5.580 1.00 91.50 99 ASN A O 1
ATOM 793 N N . LEU A 1 100 ? 0.845 7.361 5.121 1.00 92.56 100 LEU A N 1
ATOM 794 C CA . LEU A 1 100 ? 1.247 5.981 4.828 1.00 92.56 100 LEU A CA 1
ATOM 795 C C . LEU A 1 100 ? 2.245 5.953 3.675 1.00 92.56 100 LEU A C 1
ATOM 797 O O . LEU A 1 100 ? 3.340 5.410 3.815 1.00 92.56 100 LEU A O 1
ATOM 801 N N . TYR A 1 101 ? 1.881 6.585 2.561 1.00 93.38 101 TYR A N 1
ATOM 802 C CA . TYR A 1 101 ? 2.716 6.648 1.369 1.00 93.38 101 TYR A CA 1
ATOM 803 C C . TYR A 1 101 ? 4.076 7.299 1.659 1.00 93.38 101 TYR A C 1
ATOM 805 O O . TYR A 1 101 ? 5.121 6.706 1.392 1.00 93.38 101 TYR A O 1
ATOM 813 N N . SER A 1 102 ? 4.071 8.479 2.291 1.00 92.12 102 SER A N 1
ATOM 814 C CA . SER A 1 102 ? 5.291 9.205 2.669 1.00 92.12 102 SER A CA 1
ATOM 815 C C . SER A 1 102 ? 6.164 8.412 3.650 1.00 92.12 102 SER A C 1
ATOM 817 O O . SER A 1 102 ? 7.387 8.352 3.505 1.00 92.12 102 SER A O 1
ATOM 819 N N . MET A 1 103 ? 5.554 7.745 4.633 1.00 90.94 103 MET A N 1
ATOM 820 C CA . MET A 1 103 ? 6.272 6.907 5.590 1.00 90.94 103 MET A CA 1
ATOM 821 C C . MET A 1 103 ? 6.936 5.718 4.893 1.00 90.94 103 MET A C 1
ATOM 823 O O . MET A 1 103 ? 8.110 5.469 5.141 1.00 90.94 103 MET A O 1
ATOM 827 N N . VAL A 1 104 ? 6.231 4.996 4.017 1.00 91.88 104 VAL A N 1
ATOM 828 C CA . VAL A 1 104 ? 6.817 3.857 3.291 1.00 91.88 104 VAL A CA 1
ATOM 829 C C . VAL A 1 104 ? 7.980 4.316 2.411 1.00 91.88 104 VAL A C 1
ATOM 831 O O . VAL A 1 104 ? 9.053 3.717 2.466 1.00 91.88 104 VAL A O 1
ATOM 834 N N . GLN A 1 105 ? 7.820 5.427 1.687 1.00 91.56 105 GLN A N 1
ATOM 835 C CA . GLN A 1 105 ? 8.903 6.024 0.901 1.00 91.56 105 GLN A CA 1
ATOM 836 C C . GLN A 1 105 ? 10.136 6.327 1.742 1.00 91.56 105 GLN A C 1
ATOM 838 O O . GLN A 1 105 ? 11.243 5.913 1.411 1.00 91.56 105 GLN A O 1
ATOM 843 N N . THR A 1 106 ? 9.948 7.055 2.840 1.00 90.94 106 THR A N 1
ATOM 844 C CA . THR A 1 106 ? 11.057 7.569 3.649 1.00 90.94 106 THR A CA 1
ATOM 845 C C . THR A 1 106 ? 11.710 6.483 4.495 1.00 90.94 106 THR A C 1
ATOM 847 O O . THR A 1 106 ? 12.934 6.361 4.494 1.00 90.94 106 THR A O 1
ATOM 850 N N . LYS A 1 107 ? 10.916 5.655 5.181 1.00 88.56 107 LYS A N 1
ATOM 851 C CA . LYS A 1 107 ? 11.401 4.612 6.097 1.00 88.56 107 LYS A CA 1
ATOM 852 C C . LYS A 1 107 ? 12.196 3.537 5.367 1.00 88.56 107 LYS A C 1
ATOM 854 O O . LYS A 1 107 ? 13.208 3.077 5.886 1.00 88.56 107 LYS A O 1
ATOM 859 N N . PHE A 1 108 ? 11.752 3.164 4.172 1.00 89.81 108 PHE A N 1
ATOM 860 C CA . PHE A 1 108 ? 12.379 2.106 3.384 1.00 89.81 108 PHE A CA 1
ATOM 861 C C . PHE A 1 108 ? 13.234 2.629 2.225 1.00 89.81 108 PHE A C 1
ATOM 863 O O . PHE A 1 108 ? 13.848 1.833 1.519 1.00 89.81 108 PHE A O 1
ATOM 870 N N . SER A 1 109 ? 13.313 3.956 2.057 1.00 91.62 109 SER A N 1
ATOM 871 C CA . SER A 1 109 ? 14.037 4.612 0.958 1.00 91.62 109 SER A CA 1
ATOM 872 C C . SER A 1 109 ? 13.640 4.060 -0.418 1.00 91.62 109 SER A C 1
ATOM 874 O O . SER A 1 109 ? 14.506 3.789 -1.248 1.00 91.62 109 SER A O 1
ATOM 876 N N . LEU A 1 1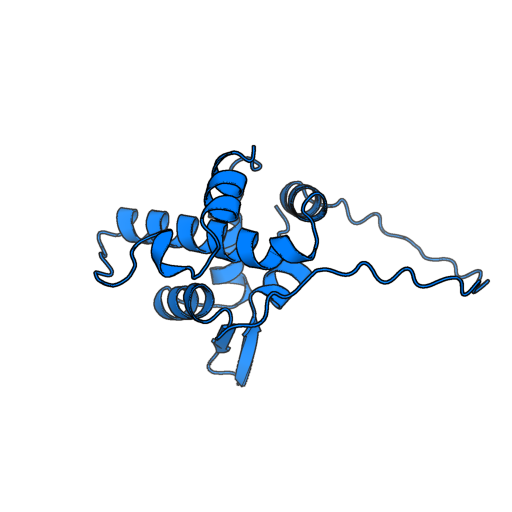10 ? 12.335 3.858 -0.632 1.00 91.25 110 LEU A N 1
ATOM 877 C CA . LEU A 1 110 ? 11.789 3.335 -1.885 1.00 91.25 110 LEU A CA 1
ATOM 878 C C . LEU A 1 110 ? 11.436 4.481 -2.831 1.00 91.25 110 LEU A C 1
ATOM 880 O O . LEU A 1 110 ? 10.771 5.444 -2.435 1.00 91.25 110 LEU A O 1
ATOM 884 N N . ASP A 1 111 ? 11.845 4.358 -4.090 1.00 91.50 111 ASP A N 1
ATOM 885 C CA . ASP A 1 111 ? 11.379 5.244 -5.153 1.00 91.50 111 ASP A CA 1
ATOM 886 C C . ASP A 1 111 ? 9.985 4.840 -5.680 1.00 91.50 111 ASP A C 1
ATOM 888 O O . ASP A 1 111 ? 9.381 3.854 -5.255 1.00 91.50 111 ASP A O 1
ATOM 892 N N . ASN A 1 112 ? 9.441 5.627 -6.611 1.00 90.31 112 ASN A N 1
ATOM 893 C CA . ASN A 1 112 ? 8.109 5.379 -7.167 1.00 90.31 112 ASN A CA 1
ATOM 894 C C . ASN A 1 112 ? 8.002 4.034 -7.907 1.00 90.31 112 ASN A C 1
ATOM 896 O O . ASN A 1 112 ? 6.926 3.441 -7.921 1.00 90.31 112 ASN A O 1
ATOM 900 N N . GLU A 1 113 ? 9.076 3.559 -8.539 1.00 90.69 113 GLU A N 1
ATOM 901 C CA . GLU A 1 113 ? 9.065 2.275 -9.242 1.00 90.69 113 GLU A CA 1
ATOM 902 C C . GLU A 1 113 ? 9.011 1.131 -8.229 1.00 90.69 113 GLU A C 1
ATOM 904 O O . GLU A 1 113 ? 8.151 0.258 -8.320 1.00 90.69 113 GLU A O 1
ATOM 909 N N . GLN A 1 114 ? 9.842 1.201 -7.192 1.00 93.00 114 GLN A N 1
ATOM 910 C CA . GLN A 1 114 ? 9.875 0.214 -6.119 1.00 93.00 114 GLN A CA 1
ATOM 911 C C . GLN A 1 114 ? 8.573 0.168 -5.314 1.00 93.00 114 GLN A C 1
ATOM 913 O O . GLN A 1 114 ? 8.136 -0.913 -4.924 1.00 93.00 114 GLN A O 1
ATOM 918 N N . ILE A 1 115 ? 7.918 1.309 -5.084 1.00 92.81 115 ILE A N 1
ATOM 919 C CA . ILE A 1 115 ? 6.589 1.334 -4.456 1.00 92.81 115 ILE A CA 1
ATOM 920 C C . ILE A 1 115 ? 5.547 0.691 -5.362 1.00 92.81 115 ILE A C 1
ATOM 922 O O . ILE A 1 115 ? 4.714 -0.067 -4.874 1.00 92.81 115 ILE A O 1
ATOM 926 N N . ARG A 1 116 ? 5.582 0.965 -6.672 1.00 92.81 116 ARG A N 1
ATOM 927 C CA . ARG A 1 116 ? 4.677 0.309 -7.620 1.00 92.81 116 ARG A CA 1
ATOM 928 C C . ARG A 1 116 ? 4.860 -1.207 -7.567 1.00 92.81 116 ARG A C 1
ATOM 930 O O . ARG A 1 116 ? 3.868 -1.923 -7.467 1.00 92.81 116 ARG A O 1
ATOM 937 N N . THR A 1 117 ? 6.103 -1.686 -7.571 1.00 93.69 117 THR A N 1
ATOM 938 C CA . THR A 1 117 ? 6.422 -3.111 -7.400 1.00 93.69 117 THR A CA 1
ATOM 939 C C . THR A 1 117 ? 5.885 -3.643 -6.076 1.00 93.69 117 THR A C 1
ATOM 941 O O . THR A 1 117 ? 5.170 -4.636 -6.073 1.00 93.69 117 THR A O 1
ATOM 944 N N . LEU A 1 118 ? 6.116 -2.945 -4.964 1.00 94.50 118 LEU A N 1
ATOM 945 C CA . LEU A 1 118 ? 5.581 -3.318 -3.653 1.00 94.50 118 LEU A CA 1
ATOM 946 C C . LEU A 1 118 ? 4.046 -3.417 -3.644 1.00 94.50 118 LEU A C 1
ATOM 948 O O . LEU A 1 118 ? 3.506 -4.319 -3.013 1.00 94.50 118 LEU A O 1
ATOM 952 N N . ILE A 1 119 ? 3.342 -2.512 -4.325 1.00 94.50 119 ILE A N 1
ATOM 953 C CA . ILE A 1 119 ? 1.875 -2.517 -4.411 1.00 94.50 119 ILE A CA 1
ATOM 954 C C . ILE A 1 119 ? 1.381 -3.717 -5.231 1.00 94.50 119 ILE A C 1
ATOM 956 O O . ILE A 1 119 ? 0.476 -4.421 -4.790 1.00 94.50 119 ILE A O 1
ATOM 960 N N . LEU A 1 120 ? 1.973 -3.953 -6.405 1.00 93.19 120 LEU A N 1
ATOM 961 C CA . LEU A 1 120 ? 1.528 -4.988 -7.346 1.00 93.19 120 LEU A CA 1
ATOM 962 C C . LEU A 1 120 ? 1.961 -6.399 -6.930 1.00 93.19 120 LEU A C 1
ATOM 964 O O . LEU A 1 120 ? 1.185 -7.345 -7.012 1.00 93.19 120 LEU A O 1
ATOM 968 N N . GLU A 1 121 ? 3.201 -6.545 -6.472 1.00 94.50 121 GLU A N 1
ATOM 969 C CA . GLU A 1 121 ? 3.808 -7.831 -6.113 1.00 94.50 121 GLU A CA 1
ATOM 970 C C . GLU A 1 121 ? 3.704 -8.131 -4.612 1.00 94.50 121 GLU A C 1
ATOM 972 O O . GLU A 1 121 ? 4.136 -9.189 -4.152 1.00 94.50 121 GLU A O 1
ATOM 977 N N . ARG A 1 122 ? 3.143 -7.201 -3.826 1.00 93.62 122 ARG A N 1
ATOM 978 C CA . ARG A 1 122 ? 3.025 -7.259 -2.356 1.00 93.62 122 ARG A CA 1
ATOM 979 C C . ARG A 1 122 ? 4.365 -7.377 -1.618 1.00 93.62 122 ARG A C 1
ATOM 981 O O . ARG A 1 122 ? 4.389 -7.589 -0.403 1.00 93.62 122 ARG A O 1
ATOM 988 N N . SER A 1 123 ? 5.477 -7.218 -2.333 1.00 94.81 123 SER A N 1
ATOM 989 C CA . SER A 1 123 ? 6.833 -7.208 -1.799 1.00 94.81 123 SER A CA 1
ATOM 990 C C . SER A 1 123 ? 7.796 -6.490 -2.742 1.00 94.81 123 SER A C 1
ATOM 992 O O . SER A 1 123 ? 7.550 -6.396 -3.940 1.00 94.81 123 SER A O 1
ATOM 994 N N . VAL A 1 124 ? 8.895 -5.965 -2.204 1.00 94.69 124 VAL A N 1
ATOM 995 C CA . VAL A 1 124 ? 9.996 -5.404 -2.993 1.00 94.69 124 VAL A CA 1
ATOM 996 C C . VAL A 1 124 ? 11.316 -5.617 -2.264 1.00 94.69 124 VAL A C 1
ATOM 998 O O . VAL A 1 124 ? 11.384 -5.491 -1.041 1.00 94.69 124 VAL A O 1
ATOM 1001 N N . CYS A 1 125 ? 12.381 -5.928 -3.001 1.00 90.81 125 CYS A N 1
ATOM 1002 C CA . CYS A 1 125 ? 13.723 -6.031 -2.438 1.00 90.81 125 CYS A CA 1
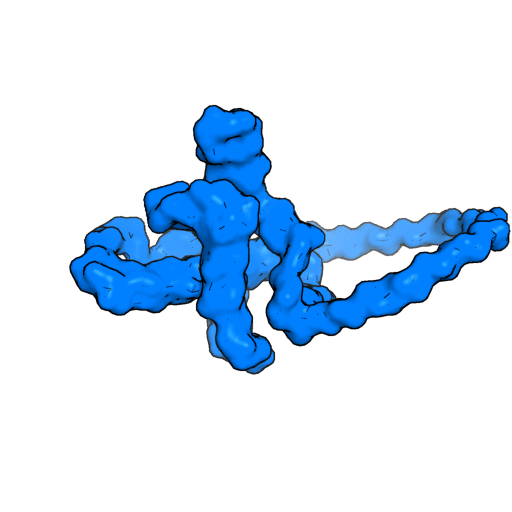ATOM 1003 C C . CYS A 1 125 ? 14.532 -4.776 -2.762 1.00 90.81 125 CYS A C 1
ATOM 1005 O O . CYS A 1 125 ? 14.673 -4.381 -3.918 1.00 90.81 125 CYS A O 1
ATOM 1007 N N . SER A 1 126 ? 15.069 -4.145 -1.720 1.00 79.69 126 SER A N 1
ATOM 1008 C CA . SER A 1 126 ? 16.009 -3.039 -1.853 1.00 79.69 126 SER A CA 1
ATOM 1009 C C . SER A 1 126 ? 17.397 -3.559 -2.246 1.00 79.69 126 SER A C 1
ATOM 1011 O O . SER A 1 126 ? 17.745 -4.716 -1.998 1.00 79.69 126 SER A O 1
ATOM 1013 N N . ASN A 1 127 ? 18.235 -2.677 -2.793 1.00 77.81 127 ASN A N 1
ATOM 1014 C CA . ASN A 1 127 ? 19.607 -2.977 -3.229 1.00 77.81 127 ASN A CA 1
ATOM 1015 C C . ASN A 1 127 ? 20.512 -3.517 -2.104 1.00 77.81 127 ASN A C 1
ATOM 1017 O O . ASN A 1 127 ? 21.549 -4.117 -2.373 1.00 77.81 127 ASN A O 1
ATOM 1021 N N . ASN A 1 128 ? 20.107 -3.343 -0.844 1.00 79.25 128 ASN A N 1
ATOM 1022 C CA . ASN A 1 128 ? 20.798 -3.868 0.333 1.00 79.25 128 ASN A CA 1
ATOM 1023 C C . ASN A 1 128 ? 20.395 -5.316 0.685 1.00 79.25 128 ASN A C 1
ATOM 1025 O O . ASN A 1 128 ? 20.643 -5.751 1.806 1.00 79.25 128 ASN A O 1
ATOM 1029 N N . TYR A 1 129 ? 19.749 -6.050 -0.232 1.00 80.81 129 TYR A N 1
ATOM 1030 C CA . TYR A 1 129 ? 19.224 -7.414 -0.031 1.00 80.81 129 TYR A CA 1
ATOM 1031 C C . TYR A 1 129 ? 18.150 -7.537 1.061 1.00 80.81 129 TYR A C 1
ATOM 1033 O O . TYR A 1 129 ? 17.834 -8.636 1.511 1.00 80.81 129 TYR A O 1
ATOM 1041 N N . MET A 1 130 ? 17.575 -6.413 1.489 1.00 85.12 130 MET A N 1
ATOM 1042 C CA . MET A 1 130 ? 16.440 -6.392 2.403 1.00 85.12 130 MET A CA 1
ATOM 1043 C C . MET A 1 130 ? 15.156 -6.383 1.580 1.00 85.12 130 MET A C 1
ATOM 1045 O O . MET A 1 130 ? 14.931 -5.450 0.808 1.00 85.12 130 MET A O 1
ATOM 1049 N N . CYS A 1 131 ? 14.333 -7.415 1.743 1.00 90.44 131 CYS A N 1
ATOM 1050 C CA . CYS A 1 131 ? 13.006 -7.477 1.147 1.00 90.44 131 CYS A CA 1
ATOM 1051 C C . CYS A 1 131 ? 11.965 -7.011 2.159 1.00 90.44 131 CYS A C 1
ATOM 1053 O O . CYS A 1 131 ? 12.040 -7.358 3.335 1.00 90.44 131 CYS A O 1
ATOM 1055 N N . ILE A 1 132 ? 11.030 -6.196 1.689 1.00 90.94 132 ILE A N 1
ATOM 1056 C CA . ILE A 1 132 ? 9.940 -5.627 2.472 1.00 90.94 132 ILE A CA 1
ATOM 1057 C C . ILE A 1 132 ? 8.653 -6.134 1.849 1.00 90.94 132 ILE A C 1
ATOM 1059 O O . ILE A 1 132 ? 8.451 -5.972 0.645 1.00 90.94 132 ILE A O 1
ATOM 1063 N N . SER A 1 133 ? 7.798 -6.744 2.655 1.00 93.44 133 SER A N 1
ATOM 1064 C CA . SER A 1 133 ? 6.449 -7.135 2.261 1.00 93.44 133 SER A CA 1
ATOM 1065 C C . SER A 1 133 ? 5.409 -6.137 2.771 1.00 93.44 133 SER A C 1
ATOM 1067 O O . SER A 1 133 ? 5.653 -5.352 3.690 1.00 93.44 133 SER A O 1
ATOM 1069 N N . ILE A 1 134 ? 4.209 -6.181 2.195 1.00 91.62 134 ILE A N 1
ATOM 1070 C CA . ILE A 1 134 ? 3.057 -5.426 2.707 1.00 91.62 134 ILE A CA 1
ATOM 1071 C C . ILE A 1 134 ? 2.726 -5.819 4.156 1.00 91.62 134 ILE A C 1
ATOM 1073 O O . ILE A 1 134 ? 2.334 -4.966 4.952 1.00 91.62 134 ILE A O 1
ATOM 1077 N N . GLU A 1 135 ? 2.929 -7.085 4.523 1.00 87.88 135 GLU A N 1
ATOM 1078 C CA . GLU A 1 135 ? 2.734 -7.555 5.896 1.00 87.88 135 GLU A CA 1
ATOM 1079 C C . GLU A 1 135 ? 3.725 -6.895 6.857 1.00 87.88 135 GLU A C 1
ATOM 1081 O O . GLU A 1 135 ? 3.325 -6.463 7.935 1.00 87.88 135 GLU A O 1
ATOM 1086 N N . ASP A 1 136 ? 4.988 -6.721 6.452 1.00 85.19 136 ASP A N 1
ATOM 1087 C CA . ASP A 1 136 ? 5.980 -5.999 7.256 1.00 85.19 136 ASP A CA 1
ATOM 1088 C C . ASP A 1 136 ? 5.554 -4.549 7.488 1.00 85.19 136 ASP A C 1
ATOM 1090 O O . ASP A 1 136 ? 5.725 -4.024 8.583 1.00 85.19 136 ASP A O 1
ATOM 1094 N N . ILE A 1 137 ? 4.947 -3.901 6.492 1.00 84.56 137 ILE A N 1
ATOM 1095 C CA . ILE A 1 137 ? 4.426 -2.532 6.620 1.00 84.56 137 ILE A CA 1
ATOM 1096 C C . ILE A 1 137 ? 3.232 -2.496 7.579 1.00 84.56 137 ILE A C 1
ATOM 1098 O O . ILE A 1 137 ? 3.169 -1.618 8.442 1.00 84.56 137 ILE A O 1
ATOM 1102 N N . GLY A 1 138 ? 2.325 -3.471 7.473 1.00 75.38 138 GLY A N 1
ATOM 1103 C CA . GLY A 1 138 ? 1.200 -3.635 8.394 1.00 75.38 138 GLY A CA 1
ATOM 1104 C C . GLY A 1 138 ? 1.643 -3.906 9.836 1.00 75.38 138 GLY A C 1
ATOM 1105 O O . GLY A 1 138 ? 1.059 -3.358 10.768 1.00 75.38 138 GLY A O 1
ATOM 1106 N N . ASN A 1 139 ? 2.714 -4.681 10.024 1.00 70.50 139 ASN A N 1
ATOM 1107 C CA . ASN A 1 139 ? 3.256 -5.058 11.333 1.00 70.50 139 ASN A CA 1
ATOM 1108 C C . ASN A 1 139 ? 4.151 -3.974 11.952 1.00 70.50 139 ASN A C 1
ATOM 1110 O O . ASN A 1 139 ? 4.155 -3.797 13.166 1.00 70.50 139 ASN A O 1
ATOM 1114 N N . LEU A 1 140 ? 4.898 -3.223 11.135 1.00 67.81 140 LEU A N 1
ATOM 1115 C CA . LEU A 1 140 ? 5.751 -2.114 11.582 1.00 67.81 140 LEU A CA 1
ATOM 1116 C C . LEU A 1 140 ? 4.965 -0.844 11.939 1.00 67.81 140 LEU A C 1
ATOM 1118 O O . LEU A 1 140 ? 5.589 0.101 12.419 1.00 67.81 140 LEU A O 1
ATOM 1122 N N . CYS A 1 141 ? 3.654 -0.860 11.674 1.00 63.09 141 CYS A N 1
ATOM 1123 C CA . CYS A 1 141 ? 2.590 0.103 11.951 1.00 63.09 141 CYS A CA 1
ATOM 1124 C C . CYS A 1 141 ? 2.875 1.608 11.770 1.00 63.09 141 CYS A C 1
ATOM 1126 O O . CYS A 1 141 ? 3.866 2.194 12.197 1.00 63.09 141 CYS A O 1
ATOM 1128 N N . CYS A 1 142 ? 1.883 2.225 11.138 1.00 64.19 142 CYS A N 1
ATOM 1129 C CA . CYS A 1 142 ? 1.717 3.612 10.733 1.00 64.19 142 CYS A CA 1
ATOM 1130 C C . CYS A 1 142 ? 1.727 4.579 11.925 1.00 64.19 142 CYS A C 1
ATOM 1132 O O . CYS A 1 142 ? 0.714 4.706 12.614 1.00 64.19 142 CYS A O 1
ATOM 1134 N N . PRO A 1 143 ? 2.837 5.286 12.190 1.00 56.62 143 PRO A N 1
ATOM 1135 C CA . PRO A 1 143 ? 2.986 6.068 13.399 1.00 56.62 143 PRO A CA 1
ATOM 1136 C C . PRO A 1 143 ? 2.396 7.474 13.206 1.00 56.62 143 PRO A C 1
ATOM 1138 O O . PRO A 1 143 ? 3.071 8.465 13.511 1.00 56.62 143 PRO A O 1
ATOM 1141 N N . PHE A 1 144 ? 1.176 7.584 12.693 1.00 59.78 144 PHE A N 1
ATOM 1142 C CA . PHE A 1 144 ? 0.479 8.843 12.431 1.00 59.78 144 PHE A CA 1
ATOM 1143 C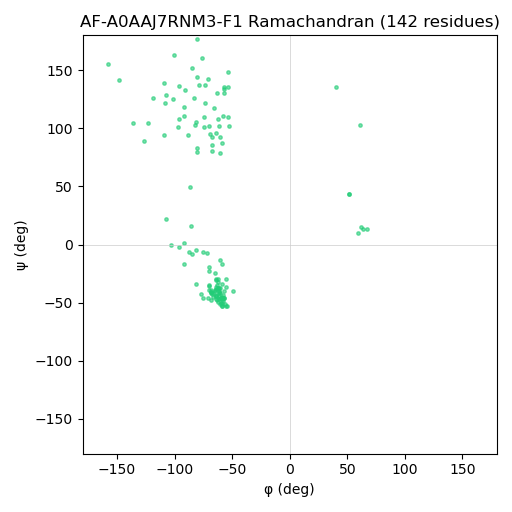 C . PHE A 1 144 ? -1.005 8.705 12.712 1.00 59.78 144 PHE A C 1
ATOM 1145 O O . PHE A 1 144 ? -1.507 7.573 12.583 1.00 59.78 144 PHE A O 1
#

Organism: Cephus cinctus (NCBI:txid211228)

Radius of gyration: 17.61 Å; Cα contacts (8 Å, |Δi|>4): 114; chains: 1; bounding box: 37×38×56 Å

Secondary structure (DSSP, 8-state):
-------------------------------HHHHHHHHS-TTTHHHHHHHHHHHHHHHHHHHTT---TT--TTGGG---HHHHHHHHTS-PPTTHHHHHHHHHHHHHT--HHHHHHHHHHSEEE-TTS-EEEHHHHHHS----

pLDDT: mean 79.16, std 19.28, range [34.62, 97.38]